Protein AF-A7UV88-F1 (afdb_monomer)

Secondary structure (DSSP, 8-state):
-HHHHHHHHHHHHHHHHHHHHS-------------S-TTTEEEEEEEEE-SSS-EEEEEEEEE-S---TTSEE---EEE-SSSSS--EEE------EEHHHHHHHHHHH-HHHHTTSTT--

Solvent-accessible surface area (backbone atoms only — not comparable to full-atom values): 7817 Å² total; per-residue (Å²): 112,72,70,60,54,51,55,52,52,53,52,51,53,53,50,55,55,56,62,68,70,74,80,70,89,84,84,70,69,77,79,69,83,82,91,73,58,64,83,46,43,37,72,58,53,40,63,41,76,76,53,100,88,44,48,42,80,48,67,53,74,45,74,72,52,85,87,43,64,85,50,68,48,78,85,88,46,67,48,47,96,81,78,55,101,59,65,44,81,46,91,67,96,67,69,78,34,22,44,60,61,38,51,54,45,39,55,71,75,40,40,82,64,44,75,74,45,83,86,68,128

Radius of gyration: 21.66 Å; Cα contacts (8 Å, |Δi|>4): 117; chains: 1; bounding box: 42×34×68 Å

Sequence (121 aa):
FICSAMRSLWMAIALQLCSTYVVCIKVTFESFEQTNGEDILLCNLRVRKFNRTATVLNGTIHLFREARNDVQYKVDMFYSRLGNQQYNHLPMKLPFSGVCDFINNMYTVFEEFTEMITNLP

Organism: Anopheles gambiae (NCBI:txid7165)

Structure (mmCIF, N/CA/C/O backbone):
data_AF-A7UV88-F1
#
_entry.id   AF-A7UV88-F1
#
loop_
_atom_site.group_PDB
_atom_site.id
_atom_site.type_symbol
_atom_site.label_atom_id
_atom_site.label_alt_id
_atom_site.label_comp_id
_atom_site.label_asym_id
_atom_site.label_entity_id
_atom_site.label_seq_id
_atom_site.pdbx_PDB_ins_code
_atom_site.Cartn_x
_atom_site.Cartn_y
_atom_site.Cartn_z
_atom_site.occupancy
_atom_site.B_iso_or_equiv
_atom_site.auth_seq_id
_atom_site.auth_comp_id
_atom_site.auth_asym_id
_atom_site.auth_atom_id
_atom_site.pdbx_PDB_model_num
ATOM 1 N N . PHE A 1 1 ? -27.428 -12.945 48.440 1.00 50.72 1 PHE A N 1
ATOM 2 C CA . PHE A 1 1 ? -26.435 -13.528 47.510 1.00 50.72 1 PHE A CA 1
ATOM 3 C C . PHE A 1 1 ? -26.920 -13.573 46.056 1.00 50.72 1 PHE A C 1
ATOM 5 O O . PHE A 1 1 ? -26.247 -13.006 45.208 1.00 50.72 1 PHE A O 1
ATOM 12 N N . ILE A 1 2 ? -28.114 -14.105 45.757 1.00 56.38 2 ILE A N 1
ATOM 13 C CA . ILE A 1 2 ? -28.661 -14.218 44.380 1.00 56.38 2 ILE A CA 1
ATOM 14 C C . ILE A 1 2 ? -28.804 -12.860 43.647 1.00 56.38 2 ILE A C 1
ATOM 16 O O . ILE A 1 2 ? -28.453 -12.740 42.478 1.00 56.38 2 ILE A O 1
ATOM 20 N N . CYS A 1 3 ? -29.227 -11.798 44.342 1.00 54.97 3 CYS A N 1
ATOM 21 C CA . CYS A 1 3 ? -29.422 -10.466 43.741 1.00 54.97 3 CYS A CA 1
ATOM 22 C C . CYS A 1 3 ? -28.102 -9.757 43.336 1.00 54.97 3 CYS A C 1
ATOM 24 O O . CYS A 1 3 ? -28.067 -8.977 42.385 1.00 54.97 3 CYS A O 1
ATOM 26 N N . SER A 1 4 ? -26.991 -10.063 44.018 1.00 61.34 4 SER A N 1
ATOM 27 C CA . SER A 1 4 ? -25.656 -9.525 43.697 1.00 61.34 4 SER A CA 1
ATOM 28 C C . SER A 1 4 ? -25.023 -10.242 42.495 1.00 61.34 4 SER A C 1
ATOM 30 O O . SER A 1 4 ? -24.415 -9.597 41.638 1.00 61.34 4 SER A O 1
ATOM 32 N N . ALA A 1 5 ? -25.249 -11.555 42.375 1.00 64.88 5 ALA A N 1
ATOM 33 C CA . ALA A 1 5 ? -24.834 -12.352 41.218 1.00 64.88 5 ALA A CA 1
ATOM 34 C C . ALA A 1 5 ? -25.563 -11.924 39.931 1.00 64.88 5 ALA A C 1
ATOM 36 O O . ALA A 1 5 ? -24.968 -11.836 38.863 1.00 64.88 5 ALA A O 1
ATOM 37 N N . MET A 1 6 ? -26.846 -11.569 40.034 1.00 68.94 6 MET A N 1
ATOM 38 C CA . MET A 1 6 ? -27.619 -11.112 38.878 1.00 68.94 6 MET A CA 1
ATOM 39 C C . MET A 1 6 ? -27.134 -9.740 38.379 1.00 68.94 6 MET A C 1
ATOM 41 O O . MET A 1 6 ? -26.940 -9.556 37.183 1.00 68.94 6 MET A O 1
ATOM 45 N N . ARG A 1 7 ? -26.831 -8.791 39.279 1.00 74.31 7 ARG A N 1
ATOM 46 C CA . ARG A 1 7 ? -26.252 -7.485 38.900 1.00 74.31 7 ARG A CA 1
ATOM 47 C C . ARG A 1 7 ? -24.874 -7.603 38.246 1.00 74.31 7 ARG A C 1
ATOM 49 O O . ARG A 1 7 ? -24.604 -6.892 37.285 1.00 74.31 7 ARG A O 1
ATOM 56 N N . SER A 1 8 ? -24.015 -8.490 38.745 1.00 73.56 8 SER A N 1
ATOM 57 C CA . SER A 1 8 ? -22.689 -8.720 38.153 1.00 73.56 8 SER A CA 1
ATOM 58 C C . SER A 1 8 ? -22.775 -9.372 36.770 1.00 73.56 8 SER A C 1
ATOM 60 O O . SER A 1 8 ? -22.034 -8.973 35.875 1.00 73.56 8 SER A O 1
ATOM 62 N N . LEU A 1 9 ? -23.737 -10.277 36.553 1.00 81.00 9 LEU A N 1
ATOM 63 C CA . LEU A 1 9 ? -23.999 -10.871 35.239 1.00 81.00 9 LEU A CA 1
ATOM 64 C C . LEU A 1 9 ? -24.451 -9.821 34.206 1.00 81.00 9 LEU A C 1
ATOM 66 O O . LEU A 1 9 ? -23.936 -9.784 33.092 1.00 81.00 9 LEU A O 1
ATOM 70 N N . TRP A 1 10 ? -25.366 -8.923 34.588 1.00 82.25 10 TRP A N 1
ATOM 71 C CA . TRP A 1 10 ? -25.833 -7.834 33.719 1.00 82.25 10 TRP A CA 1
ATOM 72 C C . TRP A 1 10 ? -24.716 -6.849 33.356 1.00 82.25 10 TRP A C 1
ATOM 74 O O . TRP A 1 10 ? -24.621 -6.427 32.204 1.00 82.25 10 TRP A O 1
ATOM 84 N N . MET A 1 11 ? -23.837 -6.524 34.309 1.00 80.56 11 MET A N 1
ATOM 85 C CA . MET A 1 11 ? -22.673 -5.673 34.046 1.00 80.56 11 MET A CA 1
ATOM 86 C C . MET A 1 11 ? -21.680 -6.331 33.083 1.00 80.56 11 MET A C 1
ATOM 88 O O . MET A 1 11 ? -21.165 -5.653 32.198 1.00 80.56 11 MET A O 1
ATOM 92 N N . ALA A 1 12 ? -21.445 -7.641 33.208 1.00 82.94 12 ALA A N 1
ATOM 93 C CA . ALA A 1 12 ? -20.568 -8.376 32.299 1.00 82.94 12 ALA A CA 1
ATOM 94 C C . ALA A 1 12 ? -21.123 -8.412 30.865 1.00 82.94 12 ALA A C 1
ATOM 96 O O . ALA A 1 12 ? -20.393 -8.140 29.917 1.00 82.94 12 ALA A O 1
ATOM 97 N N . ILE A 1 13 ? -22.427 -8.663 30.702 1.00 83.88 13 ILE A N 1
ATOM 98 C CA . ILE A 1 13 ? -23.088 -8.673 29.387 1.00 83.88 13 ILE A CA 1
ATOM 99 C C . ILE A 1 13 ? -23.036 -7.284 28.734 1.00 83.88 13 ILE A C 1
ATOM 101 O O . ILE A 1 13 ? -22.707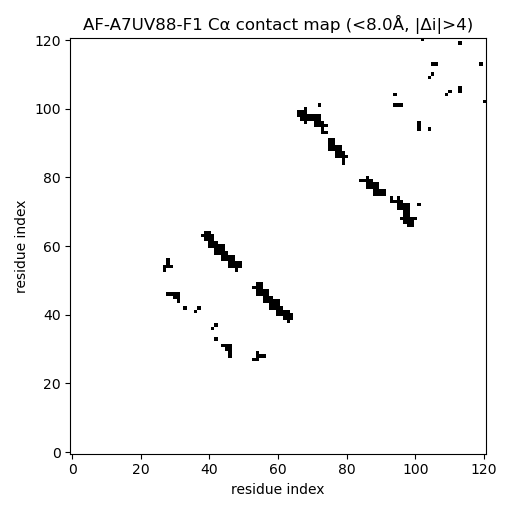 -7.170 27.554 1.00 83.88 13 ILE A O 1
ATOM 105 N N . ALA A 1 14 ? -23.305 -6.220 29.496 1.00 81.50 14 ALA A N 1
ATOM 106 C CA . ALA A 1 14 ? -23.226 -4.850 28.994 1.00 81.50 14 ALA A CA 1
ATOM 107 C C . ALA A 1 14 ? -21.801 -4.471 28.551 1.00 81.50 14 ALA A C 1
ATOM 109 O O . ALA A 1 14 ? -21.630 -3.819 27.520 1.00 81.50 14 ALA A O 1
ATOM 110 N N . LEU A 1 15 ? -20.780 -4.911 29.293 1.00 76.12 15 LEU A N 1
ATOM 111 C CA . LEU A 1 15 ? -19.376 -4.675 28.954 1.00 76.12 15 LEU A CA 1
ATOM 112 C C . LEU A 1 15 ? -18.968 -5.422 27.674 1.00 76.12 15 LEU A C 1
ATOM 114 O O . LEU A 1 15 ? -18.318 -4.838 26.806 1.00 76.12 15 LEU A O 1
ATOM 118 N N . GLN A 1 16 ? -19.404 -6.678 27.527 1.00 70.12 16 GLN A N 1
ATOM 119 C CA . GLN A 1 16 ? -19.137 -7.498 26.345 1.00 70.12 16 GLN A CA 1
ATOM 120 C C . GLN A 1 16 ? -19.761 -6.882 25.087 1.00 70.12 16 GLN A C 1
ATOM 122 O O . GLN A 1 16 ? -19.095 -6.745 24.063 1.00 70.12 16 GLN A O 1
ATOM 127 N N . LEU A 1 17 ? -21.021 -6.443 25.184 1.00 69.38 17 LEU A N 1
ATOM 128 C CA . LEU A 1 17 ? -21.716 -5.759 24.096 1.00 69.3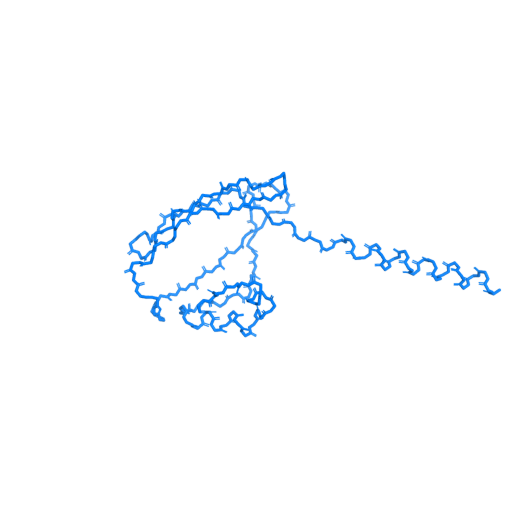8 17 LEU A CA 1
ATOM 129 C C . LEU A 1 17 ? -21.015 -4.444 23.738 1.00 69.38 17 LEU A C 1
ATOM 131 O O . LEU A 1 17 ? -20.740 -4.208 22.568 1.00 69.38 17 LEU A O 1
ATOM 135 N N . CYS A 1 18 ? -20.642 -3.625 24.725 1.00 63.66 18 CYS A N 1
ATOM 136 C CA . CYS A 1 18 ? -19.943 -2.358 24.495 1.00 63.66 18 CYS A CA 1
ATOM 137 C C . CYS A 1 18 ? -18.594 -2.555 23.778 1.00 63.66 18 CYS A C 1
ATOM 139 O O . CYS A 1 18 ? -18.288 -1.833 22.831 1.00 63.66 18 CYS A O 1
ATOM 141 N N . SER A 1 19 ? -17.830 -3.585 24.160 1.00 61.06 19 SER A N 1
ATOM 142 C CA . SER A 1 19 ? -16.550 -3.923 23.526 1.00 61.06 19 SER A CA 1
ATOM 143 C C . SER A 1 19 ? -16.682 -4.259 22.037 1.00 61.06 19 SER A C 1
ATOM 145 O O . SER A 1 19 ? -15.773 -3.952 21.269 1.00 61.06 19 SER A O 1
ATOM 147 N N . THR A 1 20 ? -17.787 -4.881 21.614 1.00 59.06 20 THR A N 1
ATOM 148 C CA . THR A 1 20 ? -17.972 -5.283 20.207 1.00 59.06 20 THR A CA 1
ATOM 149 C C . THR A 1 20 ? -18.243 -4.116 19.253 1.00 59.06 20 THR A C 1
ATOM 151 O O . THR A 1 20 ? -17.954 -4.232 18.068 1.00 59.06 20 THR A O 1
ATOM 154 N N . TYR A 1 21 ? -18.724 -2.967 19.743 1.00 57.66 21 TYR A N 1
ATOM 155 C CA . TYR A 1 21 ? -19.053 -1.821 18.882 1.00 57.66 21 TYR A CA 1
ATOM 156 C C . TYR A 1 21 ? -17.853 -0.934 18.513 1.00 57.66 21 TYR A C 1
ATOM 158 O O . TYR A 1 21 ? -17.955 -0.133 17.588 1.00 57.66 21 TYR A O 1
ATOM 166 N N . VAL A 1 22 ? -16.725 -1.027 19.226 1.00 55.91 22 VAL A N 1
ATOM 167 C CA . VAL A 1 22 ? -15.651 -0.015 19.127 1.00 55.91 22 VAL A CA 1
ATOM 168 C C . VAL A 1 22 ? -14.676 -0.269 17.966 1.00 55.91 22 VAL A C 1
ATOM 170 O O . VAL A 1 22 ? -13.931 0.632 17.588 1.00 55.91 22 VAL A O 1
ATOM 173 N N . VAL A 1 23 ? -14.691 -1.443 17.330 1.00 56.28 23 VAL A N 1
ATOM 174 C CA . VAL A 1 23 ? -13.667 -1.813 16.334 1.00 56.28 23 VAL A CA 1
ATOM 175 C C . VAL A 1 23 ? -14.245 -1.857 14.919 1.00 56.28 23 VAL A C 1
ATOM 177 O O . VAL A 1 23 ? -14.350 -2.909 14.299 1.00 56.28 23 VAL A O 1
ATOM 180 N N . CYS A 1 24 ? -14.603 -0.695 14.375 1.00 59.59 24 CYS A N 1
ATOM 181 C CA . CYS A 1 24 ? -14.846 -0.552 12.939 1.00 59.59 24 CYS A CA 1
ATOM 182 C C . CYS A 1 24 ? -13.904 0.508 12.364 1.00 59.59 24 CYS A C 1
ATOM 184 O O . CYS A 1 24 ? -14.096 1.707 12.567 1.00 59.59 24 CYS A O 1
ATOM 186 N N . ILE A 1 25 ? -12.883 0.066 11.623 1.00 69.56 25 ILE A N 1
ATOM 187 C CA . ILE A 1 25 ? -12.048 0.960 10.818 1.00 69.56 25 ILE A CA 1
ATOM 188 C C . ILE A 1 25 ? -12.868 1.362 9.593 1.00 69.56 25 ILE A C 1
ATOM 190 O O . ILE A 1 25 ? -13.195 0.533 8.746 1.00 69.56 25 ILE A O 1
ATOM 194 N N . LYS A 1 26 ? -13.221 2.645 9.502 1.00 73.81 26 LYS A N 1
ATOM 195 C CA . LYS A 1 26 ? -13.904 3.193 8.332 1.00 73.81 26 LYS A CA 1
ATOM 196 C C . LYS A 1 26 ? -12.869 3.709 7.339 1.00 73.81 26 LYS A C 1
ATOM 198 O O . LYS A 1 26 ? -12.232 4.728 7.590 1.00 73.81 26 LYS A O 1
ATOM 203 N N . VAL A 1 27 ? -12.744 3.027 6.205 1.00 78.00 27 VAL A N 1
ATOM 204 C CA . VAL A 1 27 ? -11.894 3.448 5.085 1.00 78.00 27 VAL A CA 1
ATOM 205 C C . VAL A 1 27 ? -12.768 4.100 4.017 1.00 78.00 27 VAL A C 1
ATOM 207 O O . VAL A 1 27 ? -13.799 3.552 3.629 1.00 78.00 27 VAL A O 1
ATOM 210 N N . THR A 1 28 ? -12.374 5.280 3.548 1.00 84.19 28 THR A N 1
ATOM 211 C CA . THR A 1 28 ? -13.043 5.986 2.449 1.00 84.19 28 THR A CA 1
ATOM 212 C C . THR A 1 28 ? -12.005 6.511 1.476 1.00 84.19 28 THR A C 1
ATOM 214 O O . THR A 1 28 ? -11.067 7.186 1.890 1.00 84.19 28 THR A O 1
ATOM 217 N N . PHE A 1 29 ? -12.197 6.242 0.188 1.00 88.06 29 PHE A N 1
ATOM 218 C CA . PHE A 1 29 ? -11.382 6.831 -0.870 1.00 88.06 29 PHE A CA 1
ATOM 219 C C . PHE A 1 29 ? -11.788 8.286 -1.102 1.00 88.06 29 PHE A C 1
ATOM 221 O O . PHE A 1 29 ? -12.987 8.573 -1.196 1.00 88.06 29 PHE A O 1
ATOM 228 N N . GLU A 1 30 ? -10.796 9.165 -1.226 1.00 87.62 30 GLU A N 1
ATOM 229 C CA . GLU A 1 30 ? -10.970 10.591 -1.524 1.00 87.62 30 GLU A CA 1
ATOM 230 C C . GLU A 1 30 ? -10.460 10.912 -2.932 1.00 87.62 30 GLU A C 1
ATOM 232 O O . GLU A 1 30 ? -11.242 11.301 -3.801 1.00 87.62 30 GLU A O 1
ATOM 237 N N . SER A 1 31 ? -9.180 10.649 -3.189 1.00 88.50 31 SER A N 1
ATOM 238 C CA . SER A 1 31 ? -8.544 10.812 -4.493 1.00 88.50 31 SER A CA 1
ATOM 239 C C . SER A 1 31 ? -7.607 9.644 -4.800 1.00 88.50 31 SER A C 1
ATOM 241 O O . SER A 1 31 ? -7.187 8.899 -3.914 1.00 88.50 31 SER A O 1
ATOM 243 N N . PHE A 1 32 ? -7.325 9.464 -6.086 1.00 91.44 32 PHE A N 1
ATOM 244 C CA . PHE A 1 32 ? -6.296 8.565 -6.585 1.00 91.44 32 PHE A CA 1
ATOM 245 C C . PHE A 1 32 ? -5.555 9.314 -7.686 1.00 91.44 32 PHE A C 1
ATOM 247 O O . PHE A 1 32 ? -6.193 9.822 -8.609 1.00 91.44 32 PHE A O 1
ATOM 254 N N . GLU A 1 33 ? -4.235 9.392 -7.569 1.00 91.12 33 GLU A N 1
ATOM 255 C CA . GLU A 1 33 ? -3.373 10.071 -8.528 1.00 91.12 33 GLU A CA 1
ATOM 256 C C . GLU A 1 33 ? -2.177 9.177 -8.828 1.00 91.12 33 GLU A C 1
ATOM 258 O O . GLU A 1 33 ? -1.526 8.654 -7.922 1.00 91.12 33 GLU A O 1
ATOM 263 N N . GLN A 1 34 ? -1.899 9.001 -10.115 1.00 91.81 34 GLN A N 1
ATOM 264 C CA . GLN A 1 34 ? -0.679 8.370 -10.584 1.00 91.81 34 GLN A CA 1
ATOM 265 C C . GLN A 1 34 ? 0.305 9.481 -10.934 1.00 91.81 34 GLN A C 1
ATOM 267 O O . GLN A 1 34 ? 0.013 10.325 -11.773 1.00 91.81 34 GLN A O 1
ATOM 272 N N . THR A 1 35 ? 1.459 9.498 -10.274 1.00 90.56 35 THR A N 1
ATOM 273 C CA . THR A 1 35 ? 2.504 10.491 -10.550 1.00 90.56 35 THR A CA 1
ATOM 274 C C . THR A 1 35 ? 3.428 10.041 -11.673 1.00 90.56 35 THR A C 1
ATOM 276 O O . THR A 1 35 ? 3.744 10.839 -12.546 1.00 90.56 35 THR A O 1
ATOM 279 N N . ASN A 1 36 ? 3.832 8.766 -11.669 1.00 89.25 36 ASN A N 1
ATOM 280 C CA . ASN A 1 36 ? 4.832 8.202 -12.577 1.00 89.25 36 ASN A CA 1
ATOM 281 C C . ASN A 1 36 ? 4.436 6.783 -13.043 1.00 89.25 36 ASN A C 1
ATOM 283 O O . ASN A 1 36 ? 3.515 6.168 -12.502 1.00 89.25 36 ASN A O 1
ATOM 287 N N . GLY A 1 37 ? 5.186 6.228 -14.003 1.00 84.56 37 GLY A N 1
ATOM 288 C CA . GLY A 1 37 ? 5.124 4.802 -14.367 1.00 84.56 37 GLY A CA 1
ATOM 289 C C . GLY A 1 37 ? 4.034 4.419 -15.370 1.00 84.56 37 GLY A C 1
ATOM 290 O O . GLY A 1 37 ? 3.705 3.239 -15.479 1.00 84.56 37 GLY A O 1
ATOM 291 N N . GLU A 1 38 ? 3.478 5.394 -16.096 1.00 88.94 38 GLU A N 1
ATOM 292 C CA . GLU A 1 38 ? 2.457 5.180 -17.138 1.00 88.94 38 GLU A CA 1
ATOM 293 C C . GLU A 1 38 ? 2.943 4.270 -18.280 1.00 88.94 38 GLU A C 1
ATOM 295 O O . GLU A 1 38 ? 2.137 3.656 -18.974 1.00 88.94 38 GLU A O 1
ATOM 300 N N . ASP A 1 39 ? 4.260 4.152 -18.460 1.00 87.94 39 ASP A N 1
ATOM 301 C CA . ASP A 1 39 ? 4.922 3.291 -19.441 1.00 87.94 39 ASP A CA 1
ATOM 302 C C . ASP A 1 39 ? 4.896 1.799 -19.066 1.00 87.94 39 ASP A C 1
ATOM 304 O O . ASP A 1 39 ? 5.023 0.933 -19.935 1.00 87.94 39 ASP A O 1
ATOM 308 N N . ILE A 1 40 ? 4.726 1.488 -17.780 1.00 85.19 40 ILE A N 1
ATOM 309 C CA . ILE A 1 40 ? 4.642 0.116 -17.262 1.00 85.19 40 ILE A CA 1
ATOM 310 C C . ILE A 1 40 ? 3.183 -0.241 -16.975 1.00 85.19 40 ILE A C 1
ATOM 312 O O . ILE A 1 40 ? 2.707 -1.307 -17.377 1.00 85.19 40 ILE A O 1
ATOM 316 N N . LEU A 1 41 ? 2.476 0.650 -16.280 1.00 88.25 41 LEU A N 1
ATOM 317 C CA . LEU A 1 41 ? 1.117 0.433 -15.809 1.00 88.25 41 LEU A CA 1
ATOM 318 C C . LEU A 1 41 ? 0.354 1.758 -15.841 1.00 88.25 41 LEU A C 1
ATOM 320 O O . LEU A 1 41 ? 0.751 2.722 -15.194 1.00 88.25 41 LEU A O 1
ATOM 324 N N . LEU A 1 42 ? -0.757 1.803 -16.571 1.00 91.62 42 LEU A N 1
ATOM 325 C CA . LEU A 1 42 ? -1.615 2.983 -16.665 1.00 91.62 42 LEU A CA 1
ATOM 326 C C . LEU A 1 42 ? -2.917 2.756 -15.898 1.00 91.62 42 LEU A C 1
ATOM 328 O O . LEU A 1 42 ? -3.767 1.960 -16.308 1.00 91.62 42 LEU A O 1
ATOM 332 N N . CYS A 1 43 ? -3.081 3.482 -14.794 1.00 90.44 43 CYS A N 1
ATOM 333 C CA . CYS A 1 43 ? -4.269 3.458 -13.948 1.00 90.44 43 CYS A CA 1
ATOM 334 C C . CYS A 1 43 ? -5.21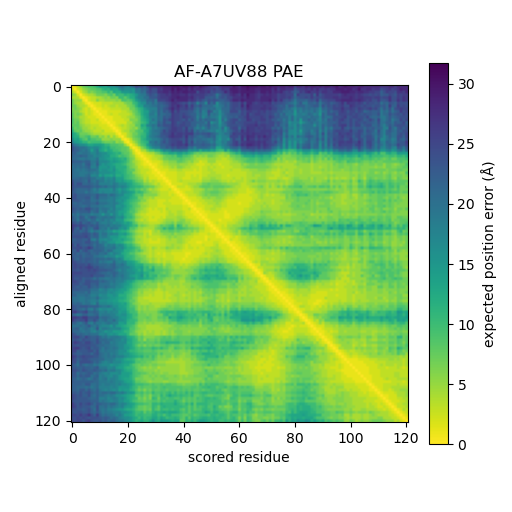3 4.614 -14.290 1.00 90.44 43 CYS A C 1
ATOM 336 O O . CYS A 1 43 ? -5.124 5.697 -13.714 1.00 90.44 43 CYS A O 1
ATOM 338 N N . ASN A 1 44 ? -6.210 4.362 -15.137 1.00 91.31 44 ASN A N 1
ATOM 339 C CA . ASN A 1 44 ? -7.306 5.303 -15.373 1.00 91.31 44 ASN A CA 1
ATOM 340 C C . ASN A 1 44 ? -8.412 5.112 -14.328 1.00 91.31 44 ASN A C 1
ATOM 342 O O . ASN A 1 44 ? -9.546 4.759 -14.660 1.00 91.31 44 ASN A O 1
ATOM 346 N N . LEU A 1 45 ? -8.069 5.303 -13.052 1.00 91.19 45 LEU A N 1
ATOM 347 C CA . LEU A 1 45 ? -8.965 5.107 -11.912 1.00 91.19 45 LEU A CA 1
ATOM 348 C C . LEU A 1 45 ? -9.546 6.433 -11.424 1.00 91.19 45 LEU A C 1
ATOM 350 O O . LEU A 1 45 ? -8.844 7.429 -11.274 1.00 91.19 45 LEU A O 1
ATOM 354 N N . ARG A 1 46 ? -10.843 6.439 -11.114 1.00 91.44 46 ARG A N 1
ATOM 355 C CA . ARG A 1 46 ? -11.539 7.589 -10.539 1.00 91.44 46 ARG A CA 1
ATOM 356 C C . ARG A 1 46 ? -12.347 7.188 -9.318 1.00 91.44 46 ARG A C 1
ATOM 358 O O . ARG A 1 46 ? -13.187 6.292 -9.374 1.00 91.44 46 ARG A O 1
ATOM 365 N N . VAL A 1 47 ? -12.172 7.938 -8.236 1.00 93.88 47 VAL A N 1
ATOM 366 C CA . VAL A 1 47 ? -13.007 7.806 -7.041 1.00 93.88 47 VAL A CA 1
ATOM 367 C C . VAL A 1 47 ? -14.419 8.318 -7.337 1.00 93.88 47 VAL A C 1
ATOM 369 O O . VAL A 1 47 ? -14.622 9.410 -7.876 1.00 93.88 47 VAL A O 1
ATOM 372 N N . ARG A 1 48 ? -15.424 7.512 -6.998 1.00 91.81 48 ARG A N 1
ATOM 373 C CA . ARG A 1 48 ? -16.849 7.814 -7.152 1.00 91.81 48 ARG A CA 1
ATOM 374 C C . ARG A 1 48 ? -17.597 7.498 -5.868 1.00 91.81 48 ARG A C 1
ATOM 376 O O . ARG A 1 48 ? -17.235 6.604 -5.113 1.00 91.81 48 ARG A O 1
ATOM 383 N N . LYS A 1 49 ? -18.690 8.215 -5.636 1.00 91.62 49 LYS A N 1
ATOM 384 C CA . LYS A 1 49 ? -19.609 7.921 -4.539 1.00 91.62 49 LYS A CA 1
ATOM 385 C C . LYS A 1 49 ? -20.595 6.846 -4.989 1.00 91.62 49 LYS A C 1
ATOM 387 O O . LYS A 1 49 ? -21.338 7.081 -5.936 1.00 91.62 49 LYS A O 1
ATOM 392 N N . PHE A 1 50 ? -20.597 5.696 -4.320 1.00 89.06 50 PHE A N 1
ATOM 393 C CA . PHE A 1 50 ? -21.559 4.628 -4.596 1.00 89.06 50 PHE A CA 1
ATOM 394 C C . PHE A 1 50 ? -22.855 4.847 -3.812 1.00 89.06 50 PHE A C 1
ATOM 396 O O . PHE A 1 50 ? -23.946 4.785 -4.370 1.00 89.06 50 PHE A O 1
ATOM 403 N N . ASN A 1 51 ? -22.747 5.179 -2.521 1.00 87.06 51 ASN A N 1
ATOM 404 C CA . ASN A 1 51 ? -23.893 5.524 -1.677 1.00 87.06 51 ASN A CA 1
ATOM 405 C C . ASN A 1 51 ? -23.522 6.616 -0.648 1.00 87.06 51 ASN A C 1
ATOM 407 O O . ASN A 1 51 ? -22.452 7.221 -0.721 1.00 87.06 51 ASN A O 1
ATOM 411 N N . ARG A 1 52 ? -24.409 6.921 0.314 1.00 82.50 52 ARG A N 1
ATOM 412 C CA . ARG A 1 52 ? -24.158 7.975 1.321 1.00 82.50 52 ARG A CA 1
ATOM 413 C C . ARG A 1 52 ? -22.898 7.740 2.169 1.00 82.50 52 ARG A C 1
ATOM 415 O O . ARG A 1 52 ? -22.328 8.730 2.619 1.00 82.50 52 ARG A O 1
ATOM 422 N N . THR A 1 53 ? -22.461 6.496 2.360 1.00 83.50 53 THR A N 1
ATOM 423 C CA . THR A 1 53 ? -21.363 6.110 3.264 1.00 83.50 53 THR A CA 1
ATOM 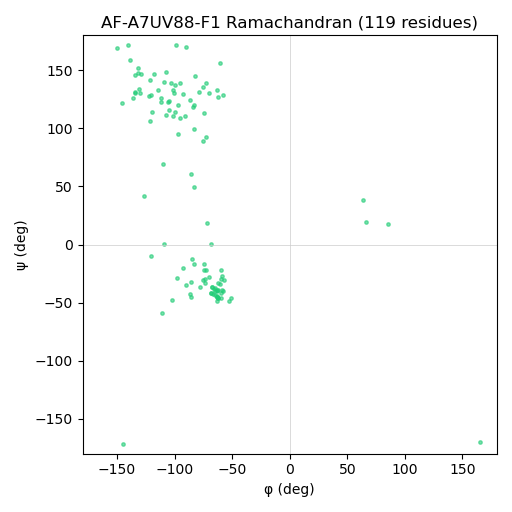424 C C . THR A 1 53 ? -20.189 5.402 2.584 1.00 83.50 53 THR A C 1
ATOM 426 O O . THR A 1 53 ? -19.154 5.253 3.227 1.00 83.50 53 THR A O 1
ATOM 429 N N . ALA A 1 54 ? -20.320 5.008 1.317 1.00 85.62 54 ALA A N 1
ATOM 430 C CA . ALA A 1 54 ? -19.336 4.240 0.567 1.00 85.62 54 ALA A CA 1
ATOM 431 C C . ALA A 1 54 ? -18.875 4.993 -0.685 1.00 85.62 54 ALA A C 1
ATOM 433 O O . ALA A 1 54 ? -19.682 5.439 -1.515 1.00 85.62 54 ALA A O 1
ATOM 434 N N . THR A 1 55 ? -17.558 5.092 -0.827 1.00 91.69 55 THR A N 1
ATOM 435 C CA . THR A 1 55 ? -16.881 5.505 -2.054 1.00 91.69 55 THR A CA 1
ATOM 436 C C . THR A 1 55 ? -16.213 4.292 -2.688 1.00 91.69 55 THR A C 1
ATOM 438 O O . THR A 1 55 ? -15.824 3.351 -2.002 1.00 91.69 55 THR A O 1
ATOM 441 N N . VAL A 1 56 ? -16.140 4.292 -4.012 1.00 89.44 56 VAL A N 1
ATOM 442 C CA . VAL A 1 56 ? -15.610 3.198 -4.825 1.00 89.44 56 VAL A CA 1
ATOM 443 C C . VAL A 1 56 ? -14.632 3.758 -5.844 1.00 89.44 56 VAL A C 1
ATOM 445 O O . VAL A 1 56 ? -14.804 4.879 -6.328 1.00 89.44 56 VAL A O 1
ATOM 448 N N . LEU A 1 57 ? -13.615 2.977 -6.185 1.00 91.44 57 LEU A N 1
ATOM 449 C CA . LEU A 1 57 ? -12.740 3.253 -7.318 1.00 91.44 57 LEU A CA 1
ATOM 450 C C . LEU A 1 57 ? -13.374 2.645 -8.570 1.00 91.44 57 LEU A C 1
ATOM 452 O O . LEU A 1 57 ? -13.689 1.460 -8.595 1.00 91.44 57 LEU A O 1
ATOM 456 N N . ASN A 1 58 ? -13.596 3.465 -9.592 1.00 90.25 58 ASN A N 1
ATOM 457 C CA . ASN A 1 58 ? -14.100 3.028 -10.887 1.00 90.25 58 ASN A CA 1
ATOM 458 C C . ASN A 1 58 ? -13.102 3.429 -11.969 1.00 90.25 58 ASN A C 1
ATOM 460 O O . ASN A 1 58 ? -12.727 4.599 -12.052 1.00 90.25 58 ASN A O 1
ATOM 464 N N . GLY A 1 59 ? -12.694 2.479 -12.798 1.00 90.00 59 GLY A N 1
ATOM 465 C CA . GLY A 1 59 ? -11.768 2.733 -13.885 1.00 90.00 59 GLY A CA 1
ATOM 466 C C . GLY A 1 59 ? -11.170 1.465 -14.463 1.00 90.00 59 GLY A C 1
ATOM 467 O O . GLY A 1 59 ? -11.597 0.359 -14.135 1.00 90.00 59 GLY A O 1
ATOM 468 N N . THR A 1 60 ? -10.168 1.648 -15.316 1.00 90.06 60 THR A N 1
ATOM 469 C CA . THR A 1 60 ? -9.420 0.557 -15.945 1.00 90.06 60 THR A CA 1
ATOM 470 C C . THR A 1 60 ? -7.940 0.668 -15.612 1.00 90.06 60 THR A C 1
ATOM 472 O O . THR A 1 60 ? -7.381 1.764 -15.549 1.00 90.06 60 THR A O 1
ATOM 475 N N . ILE A 1 61 ? -7.308 -0.483 -15.394 1.00 90.06 61 ILE A N 1
ATOM 476 C CA . ILE A 1 61 ? -5.863 -0.600 -15.204 1.00 90.06 61 ILE A CA 1
ATOM 477 C C . ILE A 1 61 ? -5.316 -1.335 -16.423 1.00 90.06 61 ILE A C 1
ATOM 479 O O . ILE A 1 61 ? -5.757 -2.444 -16.725 1.00 90.06 61 ILE A O 1
ATOM 483 N N . HIS A 1 62 ? -4.381 -0.711 -17.133 1.00 89.94 62 HIS A N 1
ATOM 484 C CA . HIS A 1 62 ? -3.695 -1.307 -18.274 1.00 89.94 62 HIS A CA 1
ATOM 485 C C . HIS A 1 62 ? -2.274 -1.675 -17.869 1.00 89.94 62 HIS A C 1
ATOM 487 O O . HIS A 1 62 ? -1.507 -0.815 -17.443 1.00 89.94 62 HIS A O 1
ATOM 493 N N . LEU A 1 63 ? -1.928 -2.950 -18.011 1.00 88.25 63 LEU A N 1
ATOM 494 C CA . LEU A 1 63 ? -0.581 -3.455 -17.784 1.00 88.25 63 LEU A CA 1
ATOM 495 C C . LEU A 1 63 ? 0.114 -3.603 -19.144 1.00 88.25 63 LEU A C 1
ATOM 497 O O . LEU A 1 63 ? -0.321 -4.408 -19.965 1.00 88.25 63 LEU A O 1
ATOM 501 N N . PHE A 1 64 ? 1.162 -2.818 -19.404 1.00 88.12 64 PHE A N 1
ATOM 502 C CA . PHE A 1 64 ? 1.862 -2.836 -20.697 1.00 88.12 64 PHE A CA 1
ATOM 503 C C . PHE A 1 64 ? 3.052 -3.796 -20.732 1.00 88.12 64 PHE A C 1
ATOM 505 O O . PHE A 1 64 ? 3.483 -4.202 -21.811 1.00 88.12 64 PHE A O 1
ATOM 512 N N . ARG A 1 65 ? 3.584 -4.171 -19.565 1.00 83.94 65 ARG A N 1
ATOM 513 C CA . ARG A 1 65 ? 4.660 -5.159 -19.431 1.00 83.94 65 ARG A CA 1
ATOM 514 C C . ARG A 1 65 ? 4.196 -6.357 -18.624 1.00 83.94 65 ARG A C 1
ATOM 516 O O . ARG A 1 65 ? 3.431 -6.208 -17.682 1.00 83.94 65 ARG A O 1
ATOM 523 N N . GLU A 1 66 ? 4.703 -7.537 -18.962 1.00 82.50 66 GLU A N 1
ATOM 524 C CA . GLU A 1 66 ? 4.509 -8.723 -18.129 1.00 82.50 66 GLU A CA 1
ATOM 525 C C . GLU A 1 66 ? 5.050 -8.469 -16.717 1.00 82.50 66 GLU A C 1
ATOM 527 O O . GLU A 1 66 ? 6.195 -8.049 -16.549 1.00 82.50 66 GLU A O 1
ATOM 532 N N . ALA A 1 67 ? 4.227 -8.743 -15.706 1.00 79.06 67 ALA A N 1
ATOM 533 C CA . ALA A 1 67 ? 4.625 -8.651 -14.311 1.00 79.06 67 ALA A CA 1
ATOM 534 C C . ALA A 1 67 ? 5.510 -9.853 -13.949 1.00 79.06 67 ALA A C 1
ATOM 536 O O . ALA A 1 67 ? 5.019 -10.907 -13.546 1.00 79.06 67 ALA A O 1
ATOM 537 N N . ARG A 1 68 ? 6.822 -9.713 -14.148 1.00 83.12 68 ARG A N 1
ATOM 538 C CA . ARG A 1 68 ? 7.830 -10.681 -13.700 1.00 83.12 68 ARG A CA 1
ATOM 539 C C . ARG A 1 68 ? 8.455 -10.197 -12.384 1.00 83.12 68 ARG A C 1
ATOM 541 O O . ARG A 1 68 ? 8.225 -9.078 -11.935 1.00 83.12 68 ARG A O 1
ATOM 548 N N . ASN A 1 69 ? 9.268 -11.045 -11.753 1.00 83.12 69 ASN A N 1
ATOM 549 C CA . ASN A 1 69 ? 9.947 -10.725 -10.486 1.00 83.12 69 ASN A CA 1
ATOM 550 C C . ASN A 1 69 ? 11.047 -9.645 -10.600 1.00 83.12 69 ASN A C 1
ATOM 552 O O . ASN A 1 69 ? 11.681 -9.315 -9.600 1.00 83.12 69 ASN A O 1
ATOM 556 N N . ASP A 1 70 ? 11.287 -9.095 -11.791 1.00 82.00 70 ASP A N 1
ATOM 557 C CA . ASP A 1 70 ? 12.141 -7.923 -12.002 1.00 82.00 70 ASP A CA 1
ATOM 558 C C . ASP A 1 70 ? 11.465 -6.621 -11.541 1.00 82.00 70 ASP A C 1
ATOM 560 O O . ASP A 1 70 ? 12.147 -5.697 -11.097 1.00 82.00 70 ASP A O 1
ATOM 564 N N . VAL A 1 71 ? 10.132 -6.556 -11.594 1.00 80.25 71 VAL A N 1
ATOM 565 C CA . VAL A 1 71 ? 9.350 -5.432 -11.076 1.00 80.25 71 VAL A CA 1
ATOM 566 C C . VAL A 1 71 ? 9.146 -5.613 -9.574 1.00 80.25 71 VAL A C 1
ATOM 568 O O . VAL A 1 71 ? 8.560 -6.596 -9.124 1.00 80.25 71 VAL A O 1
ATOM 571 N N . GLN A 1 72 ? 9.632 -4.652 -8.790 1.00 83.38 72 GLN A N 1
ATOM 572 C CA . GLN A 1 72 ? 9.508 -4.651 -7.333 1.00 83.38 72 GLN A CA 1
ATOM 573 C C . GLN A 1 72 ? 8.397 -3.703 -6.889 1.00 83.38 72 GLN A C 1
ATOM 575 O O . GLN A 1 72 ? 8.348 -2.551 -7.325 1.00 83.38 72 GLN A O 1
ATOM 580 N N . TYR A 1 73 ? 7.534 -4.169 -5.986 1.00 80.56 73 TYR A N 1
ATOM 581 C CA . TYR A 1 73 ? 6.482 -3.346 -5.395 1.00 80.56 73 TYR A CA 1
ATOM 582 C C . TYR A 1 73 ? 6.846 -2.913 -3.978 1.00 80.56 73 TYR A C 1
ATOM 584 O O . TYR A 1 73 ? 7.359 -3.689 -3.171 1.00 80.56 73 TYR A O 1
ATOM 592 N N . LYS A 1 74 ? 6.544 -1.650 -3.674 1.00 85.56 74 LYS A N 1
ATOM 593 C CA . LYS A 1 74 ? 6.638 -1.063 -2.339 1.00 85.56 74 LYS A CA 1
ATOM 594 C C . LYS A 1 74 ? 5.340 -0.336 -2.031 1.00 85.56 74 LYS A C 1
ATOM 596 O O . LYS A 1 74 ? 4.867 0.441 -2.857 1.00 85.56 74 LYS A O 1
ATOM 601 N N . VAL A 1 75 ? 4.798 -0.557 -0.840 1.00 87.06 75 VAL A N 1
ATOM 602 C CA . VAL A 1 75 ? 3.621 0.162 -0.349 1.00 87.06 75 VAL A CA 1
ATOM 603 C C . VAL A 1 75 ? 4.010 0.891 0.927 1.00 87.06 75 VAL A C 1
ATOM 605 O O . VAL A 1 75 ? 4.298 0.257 1.939 1.00 87.06 75 VAL A O 1
ATOM 608 N N . ASP A 1 76 ? 3.997 2.220 0.869 1.00 89.06 76 ASP A N 1
ATOM 609 C CA . ASP A 1 76 ? 4.173 3.082 2.033 1.00 89.06 76 ASP A CA 1
ATOM 610 C C . ASP A 1 76 ? 2.807 3.659 2.417 1.00 89.06 76 ASP A C 1
ATOM 612 O O . ASP A 1 76 ? 2.125 4.278 1.597 1.00 89.06 76 ASP A O 1
ATOM 616 N N . MET A 1 77 ? 2.390 3.445 3.664 1.00 88.56 77 MET A N 1
ATOM 617 C CA . MET A 1 77 ? 1.124 3.960 4.176 1.00 88.56 77 MET A CA 1
ATOM 618 C C . MET A 1 77 ? 1.393 5.077 5.175 1.00 88.56 77 MET A C 1
ATOM 620 O O . MET A 1 77 ? 2.291 4.982 6.010 1.00 88.56 77 MET A O 1
ATOM 624 N N . PHE A 1 78 ? 0.585 6.130 5.123 1.00 90.12 78 PHE A N 1
ATOM 625 C CA . PHE A 1 78 ? 0.669 7.243 6.056 1.00 90.12 78 PHE A CA 1
ATOM 626 C C . PHE A 1 78 ? -0.707 7.537 6.649 1.00 90.12 78 PHE A C 1
ATOM 628 O O . PHE A 1 78 ? -1.726 7.369 5.982 1.00 90.12 78 PHE A O 1
ATOM 635 N N . TYR A 1 79 ? -0.748 7.978 7.906 1.00 88.25 79 TYR A N 1
ATOM 636 C CA . TYR A 1 79 ? -1.995 8.280 8.607 1.00 88.25 79 TYR A CA 1
ATOM 637 C C . TYR A 1 79 ? -1.917 9.615 9.354 1.00 88.25 79 TYR A C 1
ATOM 639 O O . TYR A 1 79 ? -0.869 9.985 9.885 1.00 88.25 79 TYR A O 1
ATOM 647 N N . SER A 1 80 ? -3.041 10.331 9.422 1.00 89.00 80 SER A N 1
ATOM 648 C CA . SER A 1 80 ? -3.188 11.553 10.223 1.00 89.00 80 SER A CA 1
ATOM 649 C C . SER A 1 80 ? -4.145 11.298 11.386 1.00 89.00 80 SER A C 1
ATOM 651 O O . SER A 1 80 ? -5.274 10.855 11.188 1.00 89.00 80 SER A O 1
ATOM 653 N N . ARG A 1 81 ? -3.702 11.582 12.617 1.00 81.25 81 ARG A N 1
ATOM 654 C CA . ARG A 1 81 ? -4.530 11.422 13.832 1.00 81.25 81 ARG A CA 1
ATOM 655 C C . ARG A 1 81 ? -5.575 12.523 13.985 1.00 81.25 81 ARG A C 1
ATOM 657 O O . ARG A 1 81 ? -6.610 12.292 14.598 1.00 81.25 81 ARG A O 1
ATOM 664 N N . LEU A 1 82 ? -5.259 13.720 13.493 1.00 86.44 82 LEU A N 1
ATOM 665 C CA . LEU A 1 82 ? -6.052 14.936 13.693 1.00 86.44 82 LEU A CA 1
ATOM 666 C C . LEU A 1 82 ? -6.763 15.393 12.411 1.00 86.44 82 LEU A C 1
ATOM 668 O O . LEU A 1 82 ? -7.430 16.422 12.431 1.00 86.44 82 LEU A O 1
ATOM 672 N N . GLY A 1 83 ? -6.608 14.663 11.300 1.00 80.19 83 GLY A N 1
ATOM 673 C CA . GLY A 1 83 ? -7.188 15.035 10.005 1.00 80.19 83 GLY A CA 1
ATOM 674 C C . GLY A 1 83 ? -6.594 16.317 9.414 1.00 80.19 83 GLY A C 1
ATOM 675 O O . GLY A 1 83 ? -7.215 16.957 8.572 1.00 80.19 83 GLY A O 1
ATOM 676 N N . ASN A 1 84 ? -5.411 16.720 9.875 1.00 88.25 84 ASN A N 1
ATOM 677 C CA . ASN A 1 84 ? -4.636 17.810 9.296 1.00 88.25 84 ASN A CA 1
ATOM 678 C C . ASN A 1 84 ? -3.685 17.271 8.213 1.00 88.25 84 ASN A C 1
ATOM 680 O O . ASN A 1 84 ? -3.467 16.066 8.105 1.00 88.25 84 ASN A O 1
ATOM 684 N N . GLN A 1 85 ? -3.052 18.170 7.454 1.00 85.19 85 GLN A N 1
ATOM 685 C CA . GLN A 1 85 ? -2.093 17.821 6.391 1.00 85.19 85 GLN A CA 1
ATOM 686 C C . GLN A 1 85 ? -0.742 17.284 6.918 1.00 85.19 85 GLN A C 1
ATOM 688 O O . GLN A 1 85 ? 0.258 17.296 6.206 1.00 85.19 85 GLN A O 1
ATOM 693 N N . GLN A 1 86 ? -0.684 16.839 8.177 1.00 89.38 86 GLN A N 1
ATOM 694 C CA . GLN A 1 86 ? 0.486 16.193 8.762 1.00 89.38 86 GLN A CA 1
ATOM 695 C C . GLN A 1 86 ? 0.212 14.698 8.865 1.00 89.38 86 GLN A C 1
ATOM 697 O O . GLN A 1 86 ? -0.683 14.260 9.592 1.00 89.38 86 GLN A O 1
ATOM 702 N N . TYR A 1 87 ? 1.001 13.922 8.130 1.00 89.88 87 TYR A N 1
ATOM 703 C CA . TYR A 1 87 ? 0.862 12.479 8.065 1.00 89.88 87 TYR A CA 1
ATOM 704 C C . TYR A 1 87 ? 2.087 11.805 8.674 1.00 89.88 87 TYR A C 1
ATOM 706 O O . TYR A 1 87 ? 3.225 12.145 8.355 1.00 89.88 87 TYR A O 1
ATOM 714 N N . ASN A 1 88 ? 1.845 1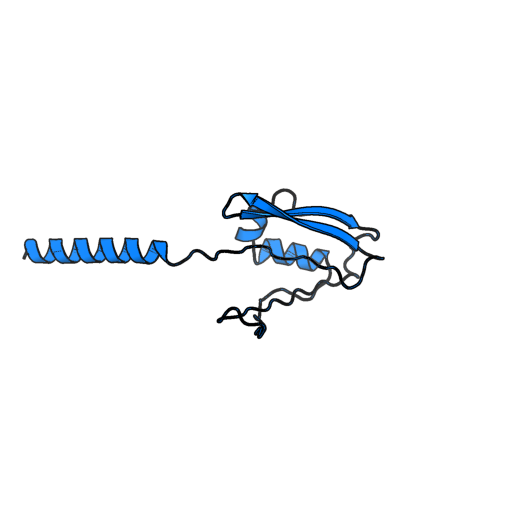0.824 9.538 1.00 91.06 88 ASN A N 1
ATOM 715 C CA . ASN A 1 88 ? 2.883 9.976 10.104 1.00 91.06 88 ASN A CA 1
ATOM 716 C C . ASN A 1 88 ? 2.990 8.695 9.285 1.00 91.06 88 ASN A C 1
ATOM 718 O O . ASN A 1 88 ? 1.970 8.108 8.919 1.00 91.06 88 ASN A O 1
ATOM 722 N N . HIS A 1 89 ? 4.217 8.240 9.043 1.00 90.19 89 HIS A N 1
ATOM 723 C CA . HIS A 1 89 ? 4.447 6.950 8.404 1.00 90.19 89 HIS A CA 1
ATOM 724 C C . HIS A 1 89 ? 3.888 5.826 9.283 1.00 90.19 89 HIS A C 1
ATOM 726 O O . HIS A 1 89 ? 4.203 5.734 10.473 1.00 90.19 89 HIS A O 1
ATOM 732 N N . LEU A 1 90 ? 3.049 4.979 8.696 1.00 87.62 90 LEU A N 1
ATOM 733 C CA . LEU A 1 90 ? 2.528 3.774 9.315 1.00 87.62 90 LEU A CA 1
ATOM 734 C C . LEU A 1 90 ? 3.413 2.598 8.883 1.00 87.62 90 LEU A C 1
ATOM 736 O O . LEU A 1 90 ? 3.354 2.194 7.721 1.00 87.62 90 LEU A O 1
ATOM 740 N N . PRO A 1 91 ? 4.229 2.022 9.783 1.00 84.12 91 PRO A N 1
ATOM 741 C CA . PRO A 1 91 ? 5.061 0.880 9.434 1.00 84.12 91 PRO A CA 1
ATOM 742 C C . PRO A 1 91 ? 4.190 -0.373 9.275 1.00 84.12 91 PRO A C 1
ATOM 744 O O . PRO A 1 91 ? 3.906 -1.080 10.243 1.00 84.12 91 PRO A O 1
ATOM 747 N N . MET A 1 92 ? 3.756 -0.646 8.045 1.00 81.31 92 MET A N 1
ATOM 748 C CA . MET A 1 92 ? 3.145 -1.921 7.681 1.00 81.31 92 MET A CA 1
ATOM 749 C C . MET A 1 92 ? 4.220 -2.968 7.390 1.00 81.31 92 MET A C 1
ATOM 751 O O . MET A 1 92 ? 5.271 -2.667 6.830 1.00 81.31 92 MET A O 1
ATOM 755 N N . LYS A 1 93 ? 3.939 -4.225 7.742 1.00 80.25 93 LYS A N 1
ATOM 756 C CA . LYS A 1 93 ? 4.813 -5.375 7.466 1.00 80.25 93 LYS A CA 1
ATOM 757 C C . LYS A 1 93 ? 4.604 -5.914 6.044 1.00 80.25 93 LYS A C 1
ATOM 759 O O . LYS A 1 93 ? 4.378 -7.106 5.873 1.00 80.25 93 LYS A O 1
ATOM 764 N N . LEU A 1 94 ? 4.621 -5.039 5.041 1.00 82.00 94 LEU A N 1
ATOM 765 C CA . LEU A 1 94 ? 4.534 -5.445 3.638 1.00 82.00 94 LEU A CA 1
ATOM 766 C C . LEU A 1 94 ? 5.952 -5.608 3.072 1.00 82.00 94 LEU A C 1
ATOM 768 O O . LEU A 1 94 ? 6.777 -4.709 3.261 1.00 82.00 94 LEU A O 1
ATOM 772 N N . PRO A 1 95 ? 6.275 -6.740 2.424 1.00 78.94 95 PRO A N 1
ATOM 773 C CA . PRO A 1 95 ? 7.617 -6.976 1.914 1.00 78.94 95 PRO A CA 1
ATOM 774 C C . PRO A 1 95 ? 7.897 -6.105 0.688 1.00 78.94 95 PRO A C 1
ATOM 776 O O . PRO A 1 95 ? 7.068 -5.981 -0.210 1.00 78.94 95 PRO A O 1
ATOM 779 N N . PHE A 1 96 ? 9.107 -5.555 0.620 1.00 85.00 96 PHE A N 1
ATOM 780 C CA . PHE A 1 96 ? 9.644 -5.000 -0.617 1.00 85.00 96 PHE A CA 1
ATOM 781 C C . PHE A 1 96 ? 10.243 -6.149 -1.431 1.00 85.00 96 PHE A C 1
ATOM 783 O O . PHE A 1 96 ? 11.327 -6.639 -1.113 1.00 85.00 96 PHE A O 1
ATOM 790 N N . SER A 1 97 ? 9.497 -6.644 -2.416 1.00 86.56 97 SER A N 1
ATOM 791 C CA . SER A 1 97 ? 9.869 -7.837 -3.187 1.00 86.56 97 SER A CA 1
ATOM 792 C C . SER A 1 97 ? 9.328 -7.779 -4.616 1.00 86.56 97 SER A C 1
ATOM 794 O O . SER A 1 97 ? 8.539 -6.890 -4.950 1.00 86.56 97 SER A O 1
ATOM 796 N N . GLY A 1 98 ? 9.796 -8.704 -5.461 1.00 87.50 98 GLY A N 1
ATOM 797 C CA . GLY A 1 98 ? 9.279 -8.882 -6.817 1.00 87.50 98 GLY A CA 1
ATOM 798 C C . GLY A 1 98 ? 7.789 -9.236 -6.814 1.00 87.50 98 GLY A C 1
ATOM 799 O O . GLY A 1 98 ? 7.283 -9.757 -5.822 1.00 87.50 98 GLY A O 1
ATOM 800 N N . VAL A 1 99 ? 7.080 -8.956 -7.910 1.00 86.62 99 VAL A N 1
ATOM 801 C CA . VAL A 1 99 ? 5.612 -9.105 -7.984 1.00 86.62 99 VAL A CA 1
ATOM 802 C C . VAL A 1 99 ? 5.106 -10.480 -7.553 1.00 86.62 99 VAL A C 1
ATOM 804 O O . VAL A 1 99 ? 4.180 -10.559 -6.750 1.00 86.62 99 VAL A O 1
ATOM 807 N N . CYS A 1 100 ? 5.698 -11.564 -8.057 1.00 87.19 100 CYS A N 1
ATOM 808 C CA . CYS A 1 100 ? 5.222 -12.913 -7.755 1.00 87.19 100 CYS A CA 1
ATOM 809 C C . CYS A 1 100 ? 5.463 -13.257 -6.283 1.00 87.19 100 CYS A C 1
ATOM 811 O O . CYS A 1 100 ? 4.590 -13.815 -5.622 1.00 87.19 100 CYS A O 1
ATOM 813 N N . ASP A 1 101 ? 6.626 -12.884 -5.749 1.00 89.00 101 ASP A N 1
ATOM 814 C CA . ASP A 1 101 ? 6.972 -13.131 -4.347 1.00 89.00 101 ASP A CA 1
ATOM 815 C C . ASP A 1 101 ? 6.091 -12.300 -3.406 1.00 89.00 101 ASP A C 1
ATOM 817 O O . ASP A 1 101 ? 5.667 -12.788 -2.359 1.00 89.00 101 ASP A O 1
ATOM 821 N N . PHE A 1 102 ? 5.756 -11.072 -3.810 1.00 87.56 102 PHE A N 1
ATOM 822 C CA . PHE A 1 102 ? 4.845 -10.192 -3.091 1.00 87.56 102 PHE A CA 1
ATOM 823 C C . PHE A 1 102 ? 3.435 -10.787 -3.010 1.00 87.56 102 PHE A C 1
ATOM 825 O O . PHE A 1 102 ? 2.869 -10.870 -1.922 1.00 87.56 102 PHE A O 1
ATOM 832 N N . ILE A 1 103 ? 2.885 -11.252 -4.136 1.00 86.94 103 ILE A N 1
ATOM 833 C CA . ILE A 1 103 ? 1.557 -11.880 -4.186 1.00 86.94 103 ILE A CA 1
ATOM 834 C C . ILE A 1 103 ? 1.535 -13.176 -3.362 1.00 86.94 103 ILE A C 1
ATOM 836 O O . ILE A 1 103 ? 0.653 -13.356 -2.523 1.00 86.94 103 ILE A O 1
ATOM 840 N N . ASN A 1 104 ? 2.554 -14.030 -3.496 1.00 88.56 104 ASN A N 1
ATOM 841 C CA . ASN A 1 104 ? 2.701 -15.227 -2.662 1.00 88.56 104 ASN A CA 1
ATOM 842 C C . ASN A 1 104 ? 2.768 -14.879 -1.164 1.00 88.56 104 ASN A C 1
ATOM 844 O O . ASN A 1 104 ? 2.173 -15.561 -0.325 1.00 88.56 104 ASN A O 1
ATOM 848 N N . ASN A 1 105 ? 3.467 -13.798 -0.807 1.00 87.56 105 ASN A N 1
ATOM 849 C CA . ASN A 1 105 ? 3.518 -13.329 0.573 1.00 87.56 105 ASN A CA 1
ATOM 850 C C . ASN A 1 105 ? 2.150 -12.841 1.066 1.00 87.56 105 ASN A C 1
ATOM 852 O O . ASN A 1 105 ? 1.784 -13.127 2.202 1.00 87.56 105 ASN A O 1
ATOM 856 N N . MET A 1 106 ? 1.365 -12.173 0.218 1.00 85.50 106 MET A N 1
ATOM 857 C CA . MET A 1 106 ? -0.000 -11.784 0.570 1.00 85.50 106 MET A CA 1
ATOM 858 C C . MET A 1 106 ? -0.878 -12.993 0.895 1.00 85.50 1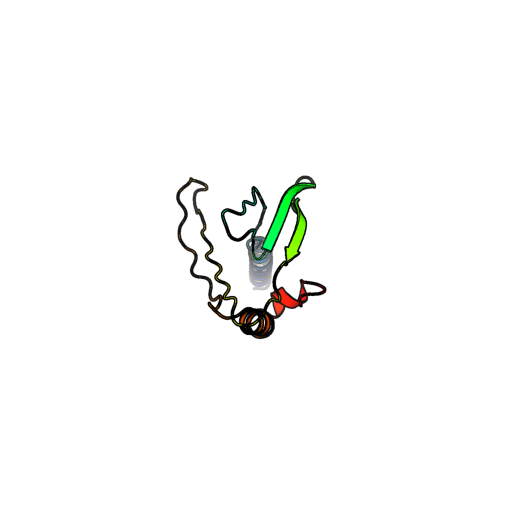06 MET A C 1
ATOM 860 O O . MET A 1 106 ? -1.527 -12.984 1.936 1.00 85.50 106 MET A O 1
ATOM 864 N N . TYR A 1 107 ? -0.848 -14.049 0.077 1.00 87.12 107 TYR A N 1
ATOM 865 C CA . TYR A 1 107 ? -1.626 -15.264 0.351 1.00 87.12 107 TYR A CA 1
ATOM 866 C C . TYR A 1 107 ? -1.221 -15.964 1.650 1.00 87.12 107 TYR A C 1
ATOM 868 O O . TYR A 1 107 ? -2.065 -16.549 2.314 1.00 87.12 107 TYR A O 1
ATOM 876 N N . THR A 1 108 ? 0.061 -15.908 2.015 1.00 87.50 108 THR A N 1
ATOM 877 C CA . THR A 1 108 ? 0.598 -16.640 3.174 1.00 87.50 108 THR A CA 1
ATOM 878 C C . THR A 1 108 ? 0.555 -15.856 4.483 1.00 87.50 108 THR A C 1
ATOM 880 O O . THR A 1 108 ? 0.370 -16.445 5.542 1.00 87.50 108 THR A O 1
ATOM 883 N N . VAL A 1 109 ? 0.756 -14.537 4.439 1.00 85.88 109 VAL A N 1
ATOM 884 C CA . VAL A 1 109 ? 0.825 -13.674 5.632 1.00 85.88 109 VAL A CA 1
ATOM 885 C C . VAL A 1 109 ? -0.509 -12.982 5.909 1.00 85.88 109 VAL A C 1
ATOM 887 O O . VAL A 1 109 ? -0.815 -12.681 7.062 1.00 85.88 109 VA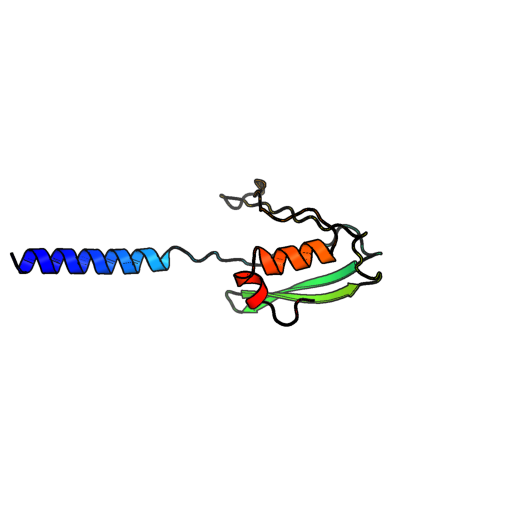L A O 1
ATOM 890 N N . PHE A 1 110 ? -1.303 -12.729 4.868 1.00 83.88 110 PHE A N 1
ATOM 891 C CA . PHE A 1 110 ? -2.544 -11.957 4.926 1.00 83.88 110 PHE A CA 1
ATOM 892 C C . PHE A 1 110 ? -3.726 -12.739 4.332 1.00 83.88 110 PHE A C 1
ATOM 894 O O . PHE A 1 110 ? -4.557 -12.161 3.635 1.00 83.88 110 PHE A O 1
ATOM 901 N N . GLU A 1 111 ? -3.805 -14.038 4.632 1.00 82.94 111 GLU A N 1
ATOM 902 C CA . GLU A 1 111 ? -4.818 -14.972 4.111 1.00 82.94 111 GLU A CA 1
ATOM 903 C C . GLU A 1 111 ? -6.256 -14.455 4.290 1.00 82.94 111 GLU A C 1
ATOM 905 O O . GLU A 1 111 ? -7.024 -14.390 3.334 1.00 82.94 111 GLU A O 1
ATOM 910 N N . GLU A 1 112 ? -6.594 -13.943 5.478 1.00 81.88 112 GLU A N 1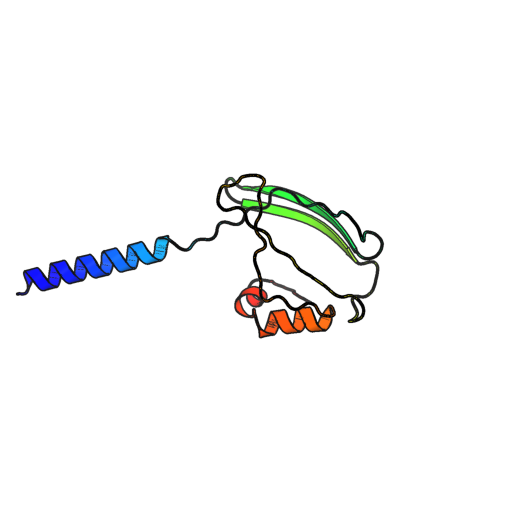
ATOM 911 C CA . GLU A 1 112 ? -7.923 -13.371 5.753 1.00 81.88 112 GLU A CA 1
ATOM 912 C C . GLU A 1 112 ? -8.299 -12.228 4.788 1.00 81.88 112 GLU A C 1
ATOM 914 O O . GLU A 1 112 ? -9.472 -12.009 4.485 1.00 81.88 112 GLU A O 1
ATOM 919 N N . PHE A 1 113 ? -7.310 -11.476 4.295 1.00 78.31 113 PHE A N 1
ATOM 920 C CA . PHE A 1 113 ? -7.535 -10.378 3.357 1.00 78.31 113 PHE A CA 1
ATOM 921 C C . PHE A 1 113 ? -7.579 -10.845 1.904 1.00 78.31 113 PHE A C 1
ATOM 923 O O . PHE A 1 113 ? -8.308 -10.249 1.110 1.00 78.31 113 PHE A O 1
ATOM 930 N N . THR A 1 114 ? -6.827 -11.887 1.544 1.00 82.00 114 THR A N 1
ATOM 931 C CA . THR A 1 114 ? -6.847 -12.439 0.185 1.00 82.00 114 THR A CA 1
ATOM 932 C C . THR A 1 114 ? -8.129 -13.218 -0.087 1.00 82.00 114 THR A C 1
ATOM 934 O O . THR A 1 114 ? -8.656 -13.110 -1.190 1.00 82.00 114 THR A O 1
ATOM 937 N N . GLU A 1 115 ? -8.714 -13.883 0.914 1.00 81.56 115 GLU A N 1
ATOM 938 C CA . GLU A 1 115 ? -10.027 -14.543 0.797 1.00 81.56 115 GLU A CA 1
ATOM 939 C C . GLU A 1 115 ? -11.163 -13.573 0.431 1.00 81.56 115 GLU A C 1
ATOM 941 O O . GLU A 1 115 ? -12.123 -13.946 -0.247 1.00 81.56 115 GLU A O 1
ATOM 946 N N . MET A 1 116 ? -11.056 -12.305 0.841 1.00 79.31 116 MET A N 1
ATOM 947 C CA . MET A 1 116 ? -12.039 -11.274 0.495 1.00 79.31 116 MET A CA 1
ATOM 948 C C . MET A 1 116 ? -11.934 -10.800 -0.962 1.00 79.31 116 MET A C 1
ATOM 950 O O . MET A 1 116 ? -12.863 -10.159 -1.465 1.00 79.31 116 MET A O 1
ATOM 954 N N . ILE A 1 117 ? -10.819 -11.075 -1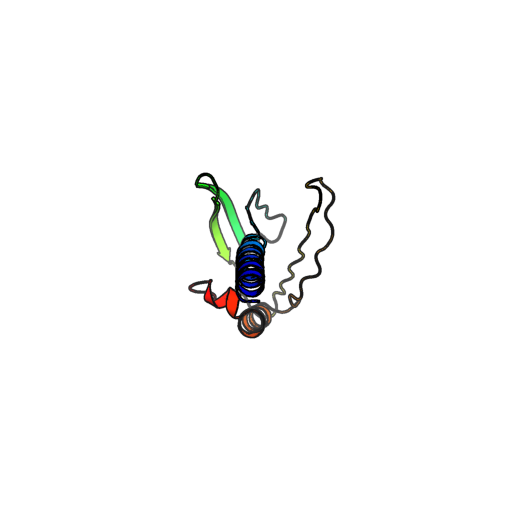.646 1.00 78.62 117 ILE A N 1
ATOM 955 C CA . ILE A 1 117 ? -10.569 -10.623 -3.014 1.00 78.62 117 ILE A CA 1
ATOM 956 C C . ILE A 1 117 ? -10.822 -11.782 -3.974 1.00 78.62 117 ILE A C 1
ATOM 958 O O . ILE A 1 117 ? -10.065 -12.744 -4.056 1.00 78.62 117 ILE A O 1
ATOM 962 N N . THR A 1 118 ? -11.885 -11.666 -4.765 1.00 76.75 118 THR A N 1
ATOM 963 C CA . THR A 1 118 ? -12.170 -12.648 -5.815 1.00 76.75 118 THR A CA 1
ATOM 964 C C . THR A 1 118 ? -11.290 -12.393 -7.038 1.00 76.75 118 THR A C 1
ATOM 966 O O . THR A 1 118 ? -11.221 -11.269 -7.533 1.00 76.75 118 THR A O 1
ATOM 969 N N . ASN A 1 119 ? -10.653 -13.450 -7.551 1.00 76.69 119 ASN A N 1
ATOM 970 C CA . ASN A 1 119 ? -9.748 -13.412 -8.708 1.00 76.69 119 ASN A CA 1
ATOM 971 C C . ASN A 1 119 ? -8.475 -12.573 -8.497 1.00 76.69 119 ASN A C 1
ATOM 973 O O . ASN A 1 119 ? -8.026 -11.888 -9.419 1.00 76.69 119 ASN A O 1
ATOM 977 N N . LEU A 1 120 ? -7.894 -12.617 -7.295 1.00 76.38 120 LEU A N 1
ATOM 978 C CA . LEU A 1 120 ? -6.511 -12.180 -7.129 1.00 76.38 120 LEU A CA 1
ATOM 979 C C . LEU A 1 120 ? -5.606 -13.119 -7.972 1.00 76.38 120 LEU A C 1
ATOM 981 O O . LEU A 1 120 ? -5.848 -14.329 -7.959 1.00 76.38 120 LEU A O 1
ATOM 985 N N . PRO A 1 121 ? -4.663 -12.587 -8.776 1.00 67.69 121 PRO A N 1
ATOM 986 C CA . PRO A 1 121 ? -3.780 -13.399 -9.619 1.00 67.69 121 PRO A CA 1
ATOM 987 C C . PRO A 1 121 ? -2.799 -14.266 -8.821 1.00 67.69 121 PRO A C 1
ATOM 989 O O . PRO A 1 121 ? -2.707 -14.098 -7.580 1.00 67.69 121 PRO A O 1
#

Foldseek 3Di:
DVVVVVVVVVVVVVVVVVVVPPDDDQDADDADDDDDDCVAKNWPWGWDDPDPRHIDIDTDMDGPDPQDFVDWDDDWDWDDPVPDPDTDTDDDPQDGTGPVVSLVCCCVVVVVVVVVDPPDD

Mean predicted aligned error: 10.61 Å

pLDDT: mean 82.16, std 9.63, range [50.72, 93.88]